Protein AF-A0A951H1I1-F1 (afdb_monomer_lite)

Foldseek 3Di:
DWKFADPDLVLQVQQVVVVVVCCVVPDDPQQQFPDWDWDDDSVGLMIDIDTHHPDPVSVVRNCVVVVVCPPPDRSHSHGTDDDDDDDDPDDDDD

pLDDT: mean 91.05, std 6.86, range [68.12, 98.12]

Secondary structure (DSSP, 8-state):
-EEEE-S-HHHHHHHHHHHHHHHTT-SPTT--EEEEEEEEETTTTEEEEEEEESSHHHHHHHHHHHHTTPSPPTTSS-EEEEE-----S-----

Radius of gyration: 13.31 Å; chains: 1; bounding box: 35×25×35 Å

Structure (mmCIF, N/CA/C/O backbone):
data_AF-A0A951H1I1-F1
#
_entry.id   AF-A0A951H1I1-F1
#
loop_
_atom_site.group_PDB
_atom_site.id
_atom_site.type_symbol
_atom_site.label_atom_id
_atom_site.label_alt_id
_atom_site.label_c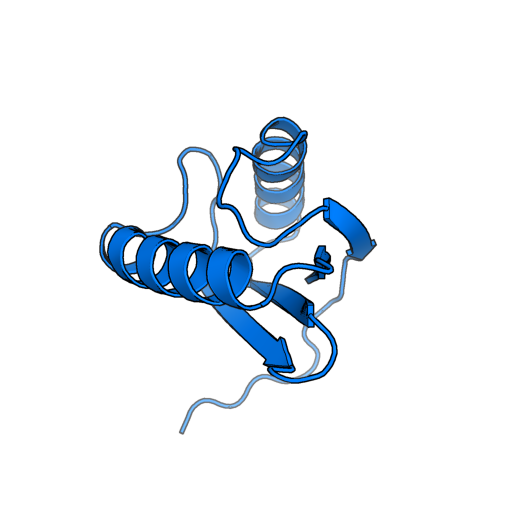omp_id
_atom_site.label_asym_id
_atom_site.label_entity_id
_atom_site.label_seq_id
_atom_site.pdbx_PDB_ins_code
_atom_site.Cartn_x
_atom_site.Cartn_y
_atom_site.Cartn_z
_atom_site.occupancy
_atom_site.B_iso_or_equiv
_atom_site.auth_seq_id
_atom_site.auth_comp_id
_atom_site.auth_asym_id
_atom_site.auth_atom_id
_atom_site.pdbx_PDB_model_num
ATOM 1 N N . MET A 1 1 ? -2.455 5.232 1.303 1.00 94.75 1 MET A N 1
ATOM 2 C CA . MET A 1 1 ? -2.243 4.932 -0.131 1.00 94.75 1 MET A CA 1
ATOM 3 C C . MET A 1 1 ? -0.949 5.588 -0.572 1.00 94.75 1 MET A C 1
ATOM 5 O O . MET A 1 1 ? -0.746 6.752 -0.258 1.00 94.75 1 MET A O 1
ATOM 9 N N . ALA A 1 2 ? -0.085 4.869 -1.281 1.00 95.44 2 ALA A N 1
ATOM 10 C CA . ALA A 1 2 ? 1.129 5.427 -1.866 1.00 95.44 2 ALA A CA 1
ATOM 11 C C . ALA A 1 2 ? 1.191 5.115 -3.362 1.00 95.44 2 ALA A C 1
ATOM 13 O O . ALA A 1 2 ? 0.912 3.986 -3.773 1.00 95.44 2 ALA A O 1
ATOM 14 N N . THR A 1 3 ? 1.576 6.102 -4.166 1.00 95.25 3 THR A N 1
ATOM 15 C CA . THR A 1 3 ? 1.811 5.926 -5.602 1.00 95.25 3 THR A CA 1
ATOM 16 C C . THR A 1 3 ? 3.310 5.883 -5.865 1.00 95.25 3 THR A C 1
ATOM 18 O O . THR A 1 3 ? 4.055 6.711 -5.337 1.00 95.25 3 THR A O 1
ATOM 21 N N . PHE A 1 4 ? 3.748 4.957 -6.716 1.00 93.75 4 PHE A N 1
ATOM 22 C CA . PHE A 1 4 ? 5.125 4.844 -7.187 1.00 93.75 4 PHE A CA 1
ATOM 23 C C . PHE A 1 4 ? 5.178 4.903 -8.710 1.00 93.75 4 PHE A C 1
ATOM 25 O O . PHE A 1 4 ? 4.242 4.476 -9.394 1.00 93.75 4 PHE A O 1
ATOM 32 N N . GLN A 1 5 ? 6.288 5.423 -9.224 1.00 92.88 5 GLN A N 1
ATOM 33 C CA . GLN A 1 5 ? 6.553 5.546 -10.649 1.00 92.88 5 GLN A CA 1
ATOM 34 C C . GLN A 1 5 ? 7.951 5.016 -10.971 1.00 92.88 5 GLN A C 1
ATOM 36 O O . GLN A 1 5 ? 8.933 5.337 -10.298 1.00 92.88 5 GLN A O 1
ATOM 41 N N . THR A 1 6 ? 8.046 4.229 -12.036 1.00 89.25 6 THR A N 1
ATOM 42 C CA . THR A 1 6 ? 9.312 3.764 -12.611 1.00 89.25 6 THR A CA 1
ATOM 43 C C . THR A 1 6 ? 9.252 3.827 -14.132 1.00 89.25 6 THR A C 1
ATOM 45 O O . THR A 1 6 ? 8.181 3.713 -14.725 1.00 89.25 6 THR A O 1
ATOM 48 N N . SER A 1 7 ? 10.403 4.051 -14.762 1.00 89.50 7 SER A N 1
ATOM 49 C CA . SER A 1 7 ? 10.587 3.988 -16.215 1.00 89.50 7 SER A CA 1
ATOM 50 C C . SER A 1 7 ? 11.180 2.654 -16.682 1.00 89.50 7 SER A C 1
ATOM 52 O O . SER A 1 7 ? 11.369 2.468 -17.880 1.00 89.50 7 SER A O 1
ATOM 54 N N . ASP A 1 8 ? 11.488 1.742 -15.754 1.00 89.38 8 ASP A N 1
ATOM 55 C CA . ASP A 1 8 ? 12.070 0.425 -16.021 1.00 89.38 8 ASP A CA 1
ATOM 56 C C . ASP A 1 8 ? 11.057 -0.687 -15.664 1.00 89.38 8 ASP A C 1
ATOM 58 O O . ASP A 1 8 ? 10.899 -1.023 -14.479 1.00 89.38 8 ASP A O 1
ATOM 62 N N . PRO A 1 9 ? 10.358 -1.258 -16.668 1.00 86.94 9 PRO A N 1
ATOM 63 C CA . PRO A 1 9 ? 9.359 -2.308 -16.464 1.00 86.94 9 PRO A CA 1
ATOM 64 C C . PRO A 1 9 ? 9.947 -3.626 -15.950 1.00 86.94 9 PRO A C 1
ATOM 66 O O . PRO A 1 9 ? 9.304 -4.336 -15.175 1.00 86.94 9 PRO A O 1
ATOM 69 N N . ASP A 1 10 ? 11.173 -3.962 -16.347 1.00 88.44 10 ASP A N 1
ATOM 70 C CA . ASP A 1 10 ? 11.825 -5.202 -15.928 1.00 88.44 10 ASP A CA 1
ATOM 71 C C . ASP A 1 10 ? 12.215 -5.145 -14.454 1.00 88.44 10 ASP A C 1
ATOM 73 O O . ASP A 1 10 ? 12.048 -6.117 -13.709 1.00 88.44 10 ASP A O 1
ATOM 77 N N . THR A 1 11 ? 12.717 -3.993 -14.017 1.00 86.44 11 THR A N 1
ATOM 78 C CA . THR A 1 11 ? 12.997 -3.743 -12.605 1.00 86.44 11 THR A CA 1
ATOM 79 C C . THR A 1 11 ? 11.715 -3.727 -11.783 1.00 86.44 11 THR A C 1
ATOM 81 O O . THR A 1 11 ? 11.687 -4.353 -10.723 1.00 86.44 11 THR A O 1
ATOM 84 N N . LEU A 1 12 ? 10.638 -3.123 -12.296 1.00 89.88 12 LEU A N 1
ATOM 85 C CA . LEU A 1 12 ? 9.330 -3.156 -11.642 1.00 89.88 12 LEU A CA 1
ATOM 86 C C . LEU A 1 12 ? 8.836 -4.587 -11.419 1.00 89.88 12 LEU A C 1
ATOM 88 O O . LEU A 1 12 ? 8.455 -4.946 -10.305 1.00 89.88 12 LEU A O 1
ATOM 92 N N . ARG A 1 13 ? 8.859 -5.412 -12.471 1.00 89.56 13 ARG A N 1
ATOM 93 C CA . ARG A 1 13 ? 8.400 -6.803 -12.407 1.00 89.56 13 ARG A CA 1
ATOM 94 C C . ARG A 1 13 ? 9.157 -7.588 -11.337 1.00 89.56 13 ARG A C 1
ATOM 96 O O . ARG A 1 13 ? 8.529 -8.233 -10.501 1.00 89.56 13 ARG A O 1
ATOM 103 N N . ARG A 1 14 ? 10.490 -7.478 -11.306 1.00 90.69 14 ARG A N 1
ATOM 104 C CA . ARG A 1 14 ? 11.321 -8.109 -10.264 1.00 90.69 14 ARG A CA 1
ATOM 105 C C . ARG A 1 14 ? 10.975 -7.596 -8.864 1.00 90.69 14 ARG A C 1
ATOM 107 O O . ARG A 1 14 ? 10.887 -8.391 -7.932 1.00 90.69 14 ARG A O 1
ATOM 114 N N . GLY A 1 15 ? 10.756 -6.289 -8.717 1.00 91.19 15 GLY A N 1
ATOM 115 C CA . GLY A 1 15 ? 10.370 -5.673 -7.448 1.00 91.19 15 GLY A CA 1
ATOM 116 C C . GLY A 1 15 ? 9.021 -6.173 -6.928 1.00 91.19 15 GLY A C 1
ATOM 117 O O . GLY A 1 15 ? 8.889 -6.449 -5.736 1.00 91.19 15 GLY A O 1
ATOM 118 N N . LEU A 1 16 ? 8.042 -6.357 -7.818 1.00 92.25 16 LEU A N 1
ATOM 119 C CA . LEU A 1 16 ? 6.733 -6.931 -7.491 1.00 92.25 16 LEU A CA 1
ATOM 120 C C . LEU A 1 16 ? 6.835 -8.415 -7.114 1.00 92.25 16 LEU A C 1
ATOM 122 O O . LEU A 1 16 ? 6.252 -8.823 -6.112 1.00 92.25 16 LEU A O 1
ATOM 126 N N . GLU A 1 17 ? 7.609 -9.214 -7.853 1.00 92.06 17 GLU A N 1
ATOM 127 C CA . GLU A 1 17 ? 7.870 -10.627 -7.526 1.00 92.06 17 GLU A CA 1
ATOM 128 C C . GLU A 1 17 ? 8.550 -10.782 -6.154 1.00 92.06 17 GLU A C 1
ATOM 130 O O . GLU A 1 17 ? 8.234 -11.686 -5.376 1.00 92.06 17 GLU A O 1
ATOM 135 N N . ASP A 1 18 ? 9.488 -9.892 -5.835 1.00 91.38 18 ASP A N 1
ATOM 136 C CA . ASP A 1 18 ? 10.178 -9.856 -4.546 1.00 91.38 18 ASP A CA 1
ATOM 137 C C . ASP A 1 18 ? 9.280 -9.357 -3.406 1.00 91.38 18 ASP A C 1
ATOM 139 O O . ASP A 1 18 ? 9.337 -9.873 -2.289 1.00 91.38 18 ASP A O 1
ATOM 143 N N . LEU A 1 19 ? 8.418 -8.371 -3.665 1.00 90.75 19 LEU A N 1
ATOM 144 C CA . LEU A 1 19 ? 7.405 -7.938 -2.705 1.00 90.75 19 LEU A CA 1
ATOM 145 C C . LEU A 1 19 ? 6.403 -9.055 -2.407 1.00 90.75 19 LEU A C 1
ATOM 147 O O . LEU A 1 19 ? 6.137 -9.310 -1.239 1.00 90.75 19 LEU A O 1
ATOM 151 N N . ASN A 1 20 ? 5.906 -9.751 -3.429 1.00 90.50 20 ASN A N 1
ATOM 152 C CA . ASN A 1 20 ? 4.945 -10.838 -3.254 1.00 90.50 20 ASN A CA 1
ATOM 153 C C . ASN A 1 20 ? 5.522 -11.994 -2.420 1.00 90.50 20 ASN A C 1
ATOM 155 O O . ASN A 1 20 ? 4.823 -12.555 -1.583 1.00 90.50 20 ASN A O 1
ATOM 159 N N . ARG A 1 21 ? 6.813 -12.319 -2.593 1.00 91.06 21 ARG A N 1
ATOM 160 C CA . ARG A 1 21 ? 7.496 -13.303 -1.736 1.00 91.06 21 ARG A CA 1
ATOM 161 C C . ARG A 1 21 ? 7.563 -12.858 -0.277 1.00 91.06 21 ARG A C 1
ATOM 163 O O . ARG A 1 21 ? 7.230 -13.645 0.594 1.00 91.06 21 ARG A O 1
ATOM 170 N N . ARG A 1 22 ? 7.957 -11.608 -0.017 1.00 87.81 22 ARG A N 1
ATOM 171 C CA . ARG A 1 22 ? 8.066 -11.067 1.352 1.00 87.81 22 ARG A CA 1
ATOM 172 C C . ARG A 1 22 ? 6.716 -10.847 2.022 1.00 87.81 22 ARG A C 1
ATOM 174 O O . ARG A 1 22 ? 6.622 -10.959 3.233 1.00 87.81 22 ARG A O 1
ATOM 181 N N . ALA A 1 23 ? 5.671 -10.556 1.250 1.00 86.94 23 ALA A N 1
ATOM 182 C CA . ALA A 1 23 ? 4.323 -10.378 1.780 1.00 86.94 23 ALA A CA 1
ATOM 183 C C . ALA A 1 23 ? 3.789 -11.652 2.460 1.00 86.94 23 ALA A C 1
ATOM 185 O O . ALA A 1 23 ? 2.938 -11.552 3.340 1.00 86.94 23 ALA A O 1
ATOM 186 N N . ALA A 1 24 ? 4.313 -12.833 2.103 1.00 85.19 24 ALA A N 1
ATOM 187 C CA . ALA A 1 24 ? 4.005 -14.087 2.788 1.00 85.19 24 ALA A CA 1
ATOM 188 C C . ALA A 1 24 ? 4.524 -14.129 4.239 1.00 85.19 24 ALA A C 1
ATOM 190 O O . ALA A 1 24 ? 3.941 -14.829 5.063 1.00 85.19 24 ALA A O 1
ATOM 191 N N . ASP A 1 25 ? 5.568 -13.357 4.557 1.00 89.62 25 ASP A N 1
ATOM 192 C CA . ASP A 1 25 ? 6.125 -13.234 5.910 1.00 89.62 25 ASP A CA 1
ATOM 193 C C . ASP A 1 25 ? 5.367 -12.195 6.762 1.00 89.62 25 ASP A C 1
ATOM 195 O O . ASP A 1 25 ? 5.640 -12.041 7.952 1.00 89.62 25 ASP A O 1
ATOM 199 N N . GLY A 1 26 ? 4.394 -11.497 6.165 1.00 88.12 26 GLY A N 1
ATOM 200 C CA . GLY A 1 26 ? 3.606 -10.447 6.803 1.00 88.12 26 GLY A CA 1
ATOM 201 C C . GLY A 1 26 ? 4.091 -9.027 6.483 1.00 88.12 26 GLY A C 1
ATOM 202 O O . GLY A 1 26 ? 4.947 -8.819 5.616 1.00 88.12 26 GLY A O 1
ATOM 203 N N . PRO A 1 27 ? 3.496 -8.008 7.130 1.00 91.50 27 PRO A N 1
ATOM 204 C CA . PRO A 1 27 ? 3.887 -6.623 6.921 1.00 91.50 27 PRO A CA 1
ATOM 205 C C . PRO A 1 27 ? 5.306 -6.353 7.450 1.00 91.50 27 PRO A C 1
ATOM 207 O O . PRO A 1 27 ? 5.793 -7.067 8.329 1.00 91.50 27 PRO A O 1
ATOM 210 N N . PRO A 1 28 ? 5.982 -5.304 6.947 1.00 90.19 28 PRO A N 1
ATOM 211 C CA . PRO A 1 28 ? 7.277 -4.899 7.478 1.00 90.19 28 PRO A CA 1
ATOM 212 C C . PRO A 1 28 ? 7.226 -4.582 8.979 1.00 90.19 28 PRO A C 1
ATOM 214 O O . PRO A 1 28 ? 6.196 -4.154 9.503 1.00 90.19 28 PRO A O 1
ATOM 217 N N . GLU A 1 29 ? 8.365 -4.727 9.659 1.00 90.94 29 GLU A N 1
ATOM 218 C CA . GLU A 1 29 ? 8.488 -4.373 11.075 1.00 90.94 29 GLU A CA 1
ATOM 219 C C . GLU A 1 29 ? 8.034 -2.926 11.333 1.00 90.94 29 GLU A C 1
ATOM 221 O O . GLU A 1 29 ? 8.354 -2.008 10.575 1.00 90.94 29 GLU A O 1
ATOM 226 N N . GLY A 1 30 ? 7.259 -2.733 12.402 1.00 92.94 30 GLY A N 1
ATOM 227 C CA . GLY A 1 30 ? 6.714 -1.429 12.777 1.00 92.94 30 GLY A CA 1
ATOM 228 C C . GLY A 1 30 ? 5.488 -0.985 11.974 1.00 92.94 30 GLY A C 1
ATOM 229 O O . GLY A 1 30 ? 4.934 0.063 12.300 1.00 92.94 30 GLY A O 1
ATOM 230 N N . VAL A 1 31 ? 5.027 -1.767 10.988 1.00 96.19 31 VAL A N 1
ATOM 231 C CA . VAL A 1 31 ? 3.827 -1.476 10.188 1.00 96.19 31 VAL A CA 1
ATOM 232 C C . VAL A 1 31 ? 2.653 -2.357 10.653 1.00 96.19 31 VAL A C 1
ATOM 234 O O . VAL A 1 31 ? 2.557 -3.507 10.224 1.00 96.19 31 VAL A O 1
ATOM 237 N N . PRO A 1 32 ? 1.729 -1.847 11.492 1.00 97.19 32 PRO A N 1
ATOM 238 C CA . PRO A 1 32 ? 0.578 -2.605 12.002 1.00 97.19 32 PRO A CA 1
ATOM 239 C C . PRO A 1 32 ? -0.554 -2.719 10.960 1.00 97.19 32 PRO A C 1
ATOM 241 O O . PRO A 1 32 ? -1.706 -2.374 11.210 1.00 97.19 32 PRO A O 1
ATOM 244 N N . ALA A 1 33 ? -0.223 -3.162 9.747 1.00 96.88 33 ALA A N 1
ATOM 245 C CA . ALA A 1 33 ? -1.187 -3.295 8.661 1.00 96.88 33 ALA A CA 1
ATOM 246 C C . ALA A 1 33 ? -2.048 -4.555 8.813 1.00 96.88 33 ALA A C 1
ATOM 248 O O . ALA A 1 33 ? -1.531 -5.643 9.064 1.00 96.88 33 ALA A O 1
ATOM 249 N N . VAL A 1 34 ? -3.349 -4.420 8.552 1.00 96.06 34 VAL A N 1
ATOM 250 C CA . VAL A 1 34 ? -4.296 -5.548 8.496 1.00 96.06 34 VAL A CA 1
ATOM 251 C C . VAL A 1 34 ? -4.472 -6.095 7.080 1.00 96.06 34 VAL A C 1
ATOM 253 O O . VAL A 1 34 ? -4.918 -7.224 6.898 1.00 96.06 34 VAL A O 1
ATOM 256 N N . ALA A 1 35 ? -4.118 -5.308 6.060 1.00 94.88 35 ALA A N 1
ATOM 257 C CA . ALA A 1 35 ? -4.069 -5.763 4.676 1.00 94.88 35 ALA A CA 1
ATOM 258 C C . ALA A 1 35 ? -3.130 -4.898 3.831 1.00 94.88 35 ALA A C 1
ATOM 260 O O . ALA A 1 35 ? -2.921 -3.715 4.107 1.00 94.88 35 ALA A O 1
ATOM 261 N N . LEU A 1 36 ? -2.624 -5.488 2.750 1.00 94.50 36 LEU A N 1
ATOM 262 C CA . LEU A 1 36 ? -1.857 -4.810 1.715 1.00 94.50 36 LEU A CA 1
ATOM 263 C C . LEU A 1 36 ? -2.411 -5.208 0.346 1.00 94.50 36 LEU A C 1
ATOM 265 O O . LEU A 1 36 ? -2.462 -6.391 0.015 1.00 94.50 36 LEU A O 1
ATOM 269 N N . LEU A 1 37 ? -2.788 -4.220 -0.461 1.00 94.69 37 LEU A N 1
ATOM 270 C CA . LEU A 1 37 ? -3.121 -4.399 -1.869 1.00 94.69 37 LEU A CA 1
ATOM 271 C C . LEU A 1 37 ? -2.113 -3.631 -2.714 1.00 94.69 37 LEU A C 1
ATOM 273 O O . LEU A 1 37 ? -1.857 -2.453 -2.471 1.00 94.69 37 LEU A O 1
ATOM 277 N N . VAL A 1 38 ? -1.568 -4.287 -3.734 1.00 94.81 38 VAL A N 1
ATOM 278 C CA . VAL A 1 38 ? -0.639 -3.661 -4.675 1.00 94.81 38 VAL A CA 1
ATOM 279 C C . VAL A 1 38 ? -1.191 -3.819 -6.078 1.00 94.81 38 VAL A C 1
ATOM 281 O O . VAL A 1 38 ? -1.364 -4.929 -6.574 1.00 94.81 38 VAL A O 1
ATOM 284 N N . LEU A 1 39 ? -1.480 -2.689 -6.709 1.00 95.12 39 LEU A N 1
ATOM 285 C CA . LEU A 1 39 ? -1.962 -2.603 -8.076 1.00 95.12 39 LEU A CA 1
ATOM 286 C C . LEU A 1 39 ? -0.836 -2.031 -8.924 1.00 95.12 39 LEU A C 1
ATOM 288 O O . LEU A 1 39 ? -0.208 -1.049 -8.535 1.00 95.12 39 LEU A O 1
ATOM 292 N N . HIS A 1 40 ? -0.595 -2.594 -10.100 1.00 93.69 40 HIS A N 1
ATOM 293 C CA . HIS A 1 40 ? 0.358 -2.022 -11.042 1.00 93.69 40 HIS A CA 1
ATOM 294 C C . HIS A 1 40 ? -0.251 -1.930 -12.435 1.00 93.69 40 HIS A C 1
ATOM 296 O O . HIS A 1 40 ? -1.084 -2.747 -12.827 1.00 93.69 40 HIS A O 1
ATOM 302 N N . LYS A 1 41 ? 0.180 -0.919 -13.184 1.00 91.12 41 LYS A N 1
ATOM 303 C CA . LYS A 1 41 ? -0.073 -0.796 -14.614 1.00 91.12 41 LYS A CA 1
ATOM 304 C C . LYS A 1 41 ? 1.182 -1.241 -15.368 1.00 91.12 41 LYS A C 1
ATOM 306 O O . LYS A 1 41 ? 2.184 -0.532 -15.278 1.00 91.12 41 LYS A O 1
ATOM 311 N N . PRO A 1 42 ? 1.152 -2.383 -16.079 1.00 75.75 42 PRO A N 1
ATOM 312 C CA . PRO A 1 42 ? 2.326 -2.925 -16.767 1.00 75.75 42 PRO A CA 1
ATOM 313 C C . PRO A 1 42 ? 2.959 -1.942 -17.759 1.00 75.75 42 PRO A C 1
ATOM 315 O O . PRO A 1 42 ? 4.180 -1.827 -17.796 1.00 75.75 42 PRO A O 1
ATOM 318 N N . ASP A 1 43 ? 2.129 -1.199 -18.494 1.00 79.69 43 ASP A N 1
ATOM 319 C CA . ASP A 1 43 ? 2.583 -0.347 -19.600 1.00 79.69 43 ASP A CA 1
ATOM 320 C C . ASP A 1 43 ? 3.024 1.056 -19.149 1.00 79.69 43 ASP A C 1
ATOM 322 O O . ASP A 1 43 ? 3.873 1.678 -19.781 1.00 79.69 43 ASP A O 1
ATOM 326 N N . ASP A 1 44 ? 2.485 1.541 -18.024 1.00 83.12 44 ASP A N 1
ATOM 327 C CA . ASP A 1 44 ? 2.691 2.917 -17.549 1.00 83.12 44 ASP A CA 1
ATOM 328 C C . ASP A 1 44 ? 3.746 3.013 -16.432 1.00 83.12 44 ASP A C 1
ATOM 330 O O . ASP A 1 44 ? 3.983 4.101 -15.910 1.00 83.12 44 ASP A O 1
ATOM 334 N N . GLY A 1 45 ? 4.320 1.889 -15.976 1.00 87.69 45 GLY A N 1
ATOM 335 C CA . GLY A 1 45 ? 5.291 1.854 -14.869 1.00 87.69 45 GLY A CA 1
ATOM 336 C C . GLY A 1 45 ? 4.753 2.397 -13.535 1.00 87.69 45 GLY A C 1
ATOM 337 O O . GLY A 1 45 ? 5.524 2.742 -12.638 1.00 87.69 45 GLY A O 1
ATOM 338 N N . LYS A 1 46 ? 3.426 2.506 -13.413 1.00 93.31 46 LYS A N 1
ATOM 339 C CA . LYS A 1 46 ? 2.731 3.051 -12.246 1.00 93.31 46 LYS A CA 1
ATOM 340 C C . LYS A 1 46 ? 2.350 1.929 -11.292 1.00 93.31 46 LYS A C 1
ATOM 342 O O . LYS A 1 46 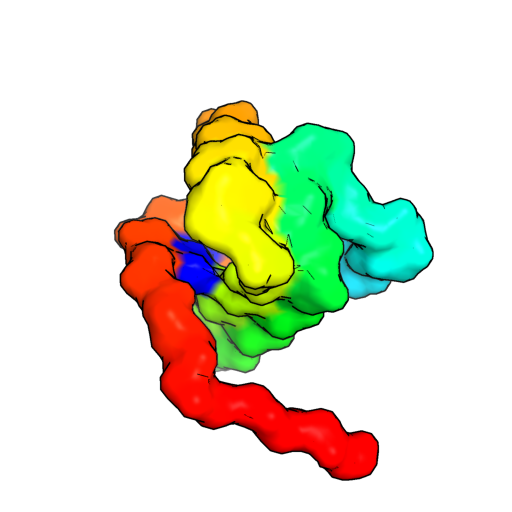? 1.741 0.942 -11.707 1.00 93.31 46 LYS A O 1
ATOM 347 N N . VAL A 1 47 ? 2.617 2.130 -10.007 1.00 95.38 47 VAL A N 1
ATOM 348 C CA . VAL A 1 47 ? 2.207 1.228 -8.924 1.00 95.38 47 VAL A CA 1
ATOM 349 C C . VAL A 1 47 ? 1.414 2.009 -7.888 1.00 95.38 47 VAL A C 1
ATOM 351 O O . VAL A 1 47 ? 1.766 3.135 -7.545 1.00 95.38 47 VAL A O 1
ATOM 354 N N . ILE A 1 48 ? 0.349 1.409 -7.376 1.00 96.12 48 ILE A N 1
ATOM 355 C CA . ILE A 1 48 ? -0.434 1.913 -6.254 1.00 96.12 48 ILE A CA 1
ATOM 356 C C . ILE A 1 48 ? -0.365 0.863 -5.151 1.00 96.12 48 ILE A C 1
ATOM 358 O O . ILE A 1 48 ? -0.760 -0.283 -5.354 1.00 96.12 48 ILE A O 1
ATOM 362 N N . SER A 1 49 ? 0.132 1.268 -3.989 1.00 95.44 49 SER A N 1
ATOM 363 C CA . SER A 1 49 ? 0.107 0.476 -2.764 1.00 95.44 49 SER A CA 1
ATOM 364 C C . SER A 1 49 ? -0.983 1.004 -1.835 1.00 95.44 49 SER A C 1
ATOM 366 O O . SER A 1 49 ? -1.027 2.198 -1.510 1.00 95.44 49 SER A O 1
ATOM 368 N N . ILE A 1 50 ? -1.877 0.121 -1.410 1.00 96.56 50 ILE A N 1
ATOM 369 C CA . ILE A 1 50 ? -2.966 0.399 -0.478 1.00 96.56 50 ILE A CA 1
ATOM 370 C C . ILE A 1 50 ? -2.738 -0.466 0.755 1.00 96.56 50 ILE A C 1
ATOM 372 O O . ILE A 1 50 ? -2.976 -1.671 0.736 1.00 96.56 50 ILE A O 1
ATOM 376 N N . THR A 1 51 ? -2.286 0.167 1.828 1.00 96.56 51 THR A N 1
ATOM 377 C CA . THR A 1 51 ? -2.156 -0.461 3.143 1.00 96.56 51 THR A CA 1
ATOM 378 C C . THR A 1 51 ? -3.381 -0.108 3.974 1.00 96.56 51 THR A C 1
ATOM 380 O O . THR A 1 51 ? -3.724 1.073 4.071 1.00 96.56 51 THR A O 1
ATOM 383 N N . LEU A 1 52 ? -4.045 -1.116 4.536 1.00 97.19 52 LEU A N 1
ATOM 384 C CA . LEU A 1 52 ? -5.169 -0.941 5.453 1.00 97.19 52 LEU A CA 1
ATOM 385 C C . LEU A 1 52 ? -4.691 -1.104 6.893 1.00 97.19 52 LEU A C 1
ATOM 387 O O . LEU A 1 52 ? -3.863 -1.968 7.182 1.00 97.19 52 LEU A O 1
ATOM 391 N N . PHE A 1 53 ? -5.263 -0.300 7.778 1.00 98.12 53 PHE A N 1
ATOM 392 C CA . PHE A 1 53 ? -4.988 -0.277 9.210 1.00 98.12 53 PHE A CA 1
ATOM 393 C C . PHE A 1 53 ? -6.314 -0.357 9.967 1.00 98.12 53 PHE A C 1
ATOM 395 O O . PHE A 1 53 ? -7.336 0.091 9.444 1.00 98.12 53 PHE A O 1
ATOM 402 N N . GLU A 1 54 ? -6.297 -0.933 11.168 1.00 97.56 54 GLU A N 1
ATOM 403 C CA . GLU A 1 54 ? -7.499 -1.065 12.001 1.00 97.56 54 GLU A CA 1
ATOM 404 C C . GLU A 1 54 ? -7.898 0.282 12.619 1.00 97.56 54 GLU A C 1
ATOM 406 O O . GLU A 1 54 ? -9.077 0.625 12.686 1.00 97.56 54 GLU A O 1
ATOM 411 N N . THR A 1 55 ? -6.908 1.070 13.048 1.00 97.69 55 THR A N 1
ATOM 412 C CA . THR A 1 55 ? -7.121 2.355 13.720 1.00 97.69 55 THR A CA 1
ATOM 413 C C . THR A 1 55 ? -6.313 3.488 13.086 1.00 97.69 55 THR A C 1
ATOM 415 O O . THR A 1 55 ? -5.356 3.271 12.341 1.00 97.69 55 THR A O 1
ATOM 418 N N . GLU A 1 56 ? -6.675 4.733 13.406 1.00 96.75 56 GLU A N 1
ATOM 419 C CA . GLU A 1 56 ? -5.894 5.904 12.988 1.00 96.75 56 GLU A CA 1
ATOM 420 C C . GLU A 1 56 ? -4.486 5.910 13.612 1.00 96.75 56 GLU A C 1
ATOM 422 O O . GLU A 1 56 ? -3.530 6.345 12.975 1.00 96.75 56 GLU A O 1
ATOM 427 N N . GLU A 1 57 ? -4.332 5.398 14.837 1.00 97.81 57 GLU A N 1
ATOM 428 C CA . GLU A 1 57 ? -3.018 5.293 15.482 1.00 97.81 57 GLU A CA 1
ATOM 429 C C . GLU A 1 57 ? -2.114 4.300 14.744 1.00 97.81 57 GLU A C 1
ATOM 431 O O . GLU A 1 57 ? -0.963 4.622 14.448 1.00 97.81 57 GLU A O 1
ATOM 436 N N . ASP A 1 58 ? -2.660 3.147 14.351 1.00 98.12 58 ASP A N 1
ATOM 437 C CA . ASP 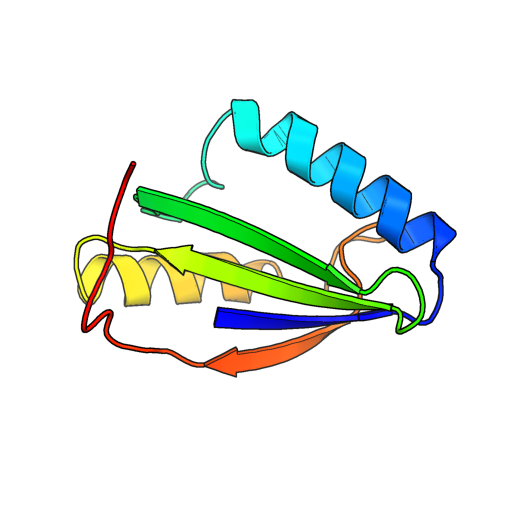A 1 58 ? -1.956 2.164 13.523 1.00 98.12 58 ASP A CA 1
ATOM 438 C C . ASP A 1 58 ? -1.535 2.765 12.178 1.00 98.12 58 ASP A C 1
ATOM 440 O O . ASP A 1 58 ? -0.414 2.539 11.714 1.00 98.12 58 ASP A O 1
ATOM 444 N N . LEU A 1 59 ? -2.405 3.580 11.569 1.00 97.38 59 LEU A N 1
ATOM 445 C CA . LEU A 1 59 ? -2.089 4.314 10.346 1.00 97.38 59 LEU A CA 1
ATOM 446 C C . LEU A 1 59 ? -0.931 5.288 10.563 1.00 97.38 59 LEU A C 1
ATOM 448 O O . LEU A 1 59 ? -0.009 5.306 9.747 1.00 97.38 59 LEU A O 1
ATOM 452 N N . ARG A 1 60 ? -0.941 6.080 11.643 1.00 96.62 60 ARG A N 1
ATOM 453 C CA . ARG A 1 60 ? 0.146 7.027 11.951 1.00 96.62 60 ARG A CA 1
ATOM 454 C C . ARG A 1 60 ? 1.472 6.310 12.178 1.00 96.62 60 ARG A C 1
ATOM 456 O O . ARG A 1 60 ? 2.493 6.723 11.626 1.00 96.62 60 ARG A O 1
ATOM 463 N N . GLN A 1 61 ? 1.461 5.225 12.950 1.00 96.94 61 GLN A N 1
ATOM 464 C CA . GLN A 1 61 ? 2.651 4.412 13.189 1.00 96.94 61 GLN A CA 1
ATOM 465 C C . GLN A 1 61 ? 3.166 3.790 11.884 1.00 96.94 61 GLN A C 1
ATOM 467 O O . GLN A 1 61 ? 4.356 3.880 11.570 1.00 96.94 61 GLN A O 1
ATOM 472 N N . GLY A 1 62 ? 2.268 3.185 11.106 1.00 96.00 62 GLY A N 1
ATOM 473 C CA . GLY A 1 62 ? 2.598 2.553 9.836 1.00 96.00 62 GLY A CA 1
ATOM 474 C C . GLY A 1 62 ? 3.144 3.541 8.810 1.00 96.00 62 GLY A C 1
ATOM 475 O O . GLY A 1 62 ? 4.124 3.228 8.138 1.00 96.00 62 GLY A O 1
ATOM 476 N N . A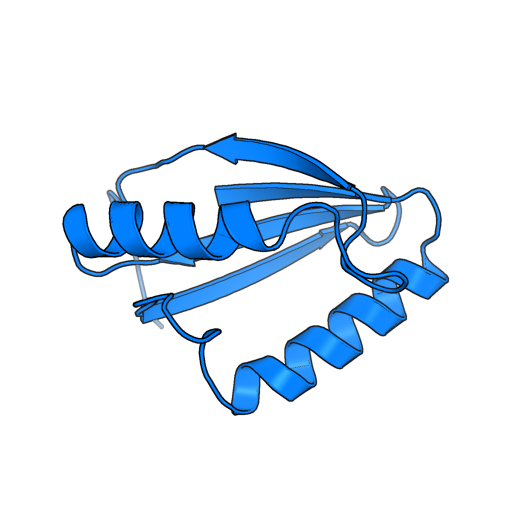SP A 1 63 ? 2.570 4.741 8.713 1.00 95.06 63 ASP A N 1
ATOM 477 C CA . ASP A 1 63 ? 3.061 5.797 7.822 1.00 95.06 63 ASP A CA 1
ATOM 478 C C . ASP A 1 63 ? 4.477 6.251 8.199 1.00 95.06 63 ASP A C 1
ATOM 480 O O . ASP A 1 63 ? 5.340 6.356 7.325 1.00 95.06 63 ASP A O 1
ATOM 484 N N . ALA A 1 64 ? 4.761 6.427 9.493 1.00 94.94 64 ALA A N 1
ATOM 485 C CA . ALA A 1 64 ? 6.099 6.777 9.970 1.00 94.94 64 ALA A CA 1
ATOM 486 C C . ALA A 1 64 ? 7.133 5.680 9.651 1.00 94.94 64 ALA A C 1
ATOM 488 O O . ALA A 1 64 ? 8.235 5.975 9.168 1.00 94.94 64 ALA A O 1
ATOM 489 N N . ALA A 1 65 ? 6.773 4.411 9.865 1.00 94.50 65 ALA A N 1
ATOM 490 C CA . ALA A 1 65 ? 7.629 3.271 9.551 1.00 94.50 65 ALA A CA 1
ATOM 491 C C . ALA A 1 65 ? 7.885 3.151 8.038 1.00 94.50 65 ALA A C 1
ATOM 493 O O . ALA A 1 65 ? 9.035 3.034 7.616 1.00 94.50 65 ALA A O 1
ATOM 494 N N . LEU A 1 66 ? 6.842 3.258 7.207 1.00 91.69 66 LEU A N 1
ATOM 495 C CA . LEU A 1 66 ? 6.949 3.193 5.744 1.00 91.69 66 LEU A CA 1
ATOM 496 C C . LEU A 1 66 ? 7.714 4.384 5.161 1.00 91.69 66 LEU A C 1
ATOM 498 O O . LEU A 1 66 ? 8.505 4.217 4.235 1.00 91.69 66 LEU A O 1
ATOM 502 N N . SER A 1 67 ? 7.514 5.584 5.701 1.00 90.25 67 SER A N 1
ATOM 503 C CA . SER A 1 67 ? 8.222 6.784 5.251 1.00 90.25 67 SER A CA 1
ATOM 504 C C . SER A 1 67 ? 9.706 6.760 5.589 1.00 90.25 67 SER A C 1
ATOM 506 O O . SER A 1 67 ? 10.495 7.329 4.839 1.00 90.25 67 SER A O 1
ATOM 508 N N . SER A 1 68 ? 10.096 6.033 6.637 1.00 90.00 68 SER A N 1
ATOM 509 C CA . SER A 1 68 ? 11.502 5.794 6.986 1.00 90.00 68 SER A CA 1
ATOM 510 C C . SER A 1 68 ? 12.209 4.818 6.032 1.00 90.00 68 SER A C 1
ATOM 512 O O . SER A 1 68 ? 13.426 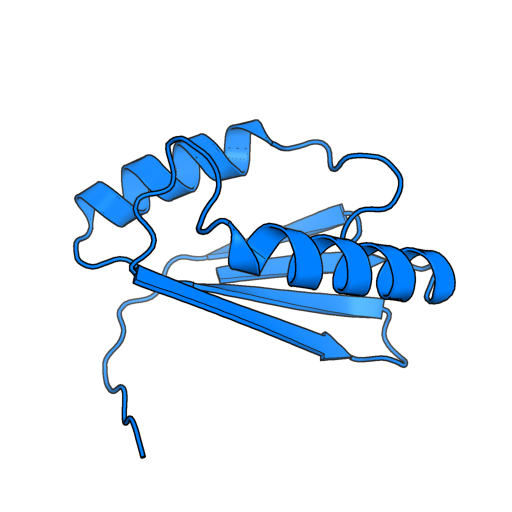4.665 6.102 1.00 90.00 68 SER A O 1
ATOM 514 N N . MET A 1 69 ? 11.469 4.158 5.131 1.00 84.12 69 MET A N 1
ATOM 515 C CA . MET A 1 69 ? 12.013 3.263 4.097 1.00 84.12 69 MET A CA 1
ATOM 516 C C . MET A 1 69 ? 12.328 3.982 2.773 1.00 84.12 69 MET A C 1
ATOM 518 O O . MET A 1 69 ? 12.688 3.325 1.796 1.00 84.12 69 MET A O 1
ATOM 522 N N . ASP A 1 70 ? 12.166 5.306 2.722 1.00 76.75 70 ASP A N 1
ATOM 523 C CA . ASP A 1 70 ? 12.502 6.173 1.587 1.00 76.75 70 ASP A CA 1
ATOM 524 C C . ASP A 1 70 ? 13.912 6.769 1.805 1.00 76.75 70 ASP A C 1
ATOM 526 O O . ASP A 1 70 ? 14.185 7.262 2.903 1.00 76.75 70 ASP A O 1
ATOM 530 N N . PRO A 1 71 ? 14.839 6.731 0.825 1.00 68.12 71 PRO A N 1
ATOM 531 C CA . PRO A 1 71 ? 14.663 6.358 -0.578 1.00 68.12 71 PRO A CA 1
ATOM 532 C C . PRO A 1 71 ? 14.500 4.854 -0.830 1.00 68.12 71 PRO A 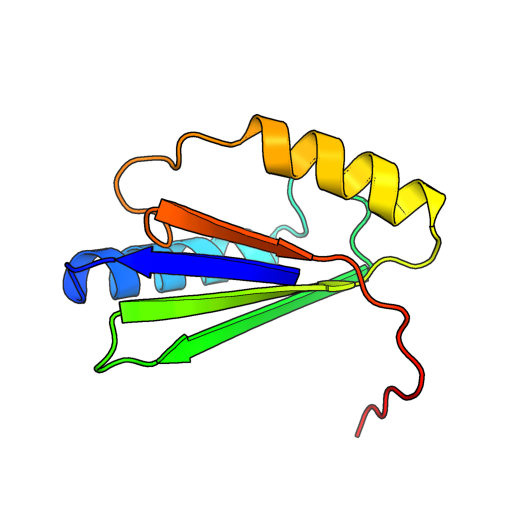C 1
ATOM 534 O O . PRO A 1 71 ? 15.043 4.028 -0.094 1.00 68.12 71 PRO A O 1
ATOM 537 N N . PRO A 1 72 ? 13.780 4.482 -1.907 1.00 71.94 72 PRO A N 1
ATOM 538 C CA . PRO A 1 72 ? 13.536 3.089 -2.244 1.00 71.94 72 PRO A CA 1
ATOM 539 C C . PRO A 1 72 ? 14.849 2.345 -2.502 1.00 71.94 72 PRO A C 1
ATOM 541 O O . PRO A 1 72 ? 15.772 2.854 -3.141 1.00 71.94 72 PRO A O 1
ATOM 544 N N . ARG A 1 73 ? 14.912 1.087 -2.053 1.00 70.69 73 ARG A N 1
ATOM 545 C CA . ARG A 1 73 ? 16.028 0.199 -2.395 1.00 70.69 73 ARG A CA 1
ATOM 546 C C . ARG A 1 73 ? 16.116 0.012 -3.918 1.00 70.69 73 ARG A C 1
ATOM 548 O O . ARG A 1 73 ? 15.070 -0.111 -4.567 1.00 70.69 73 ARG A O 1
ATOM 555 N N . PRO A 1 74 ? 17.333 -0.088 -4.489 1.00 69.88 74 PRO A N 1
ATOM 556 C CA . PRO A 1 74 ? 17.507 -0.496 -5.879 1.00 69.88 74 PRO A CA 1
ATOM 557 C C . PRO A 1 74 ? 16.740 -1.795 -6.148 1.00 69.88 74 PRO A C 1
ATOM 559 O O . PRO A 1 74 ? 16.834 -2.739 -5.364 1.00 69.88 74 PRO A O 1
ATOM 562 N N . GLY A 1 75 ? 15.957 -1.841 -7.227 1.00 70.88 75 GLY A N 1
ATOM 563 C CA . GLY A 1 75 ? 15.107 -3.000 -7.521 1.00 70.88 75 GLY A CA 1
ATOM 564 C C . GLY A 1 75 ? 13.713 -2.990 -6.881 1.00 70.88 75 GLY A C 1
ATOM 565 O O . GLY A 1 75 ? 13.021 -4.000 -6.958 1.00 70.88 75 GLY A O 1
ATOM 566 N N . GLY A 1 76 ? 13.307 -1.895 -6.227 1.00 82.44 76 GLY A N 1
ATOM 567 C CA . GLY A 1 76 ? 11.977 -1.736 -5.628 1.00 82.44 76 GLY A CA 1
ATOM 568 C C . GLY A 1 76 ? 10.869 -1.344 -6.617 1.00 82.44 76 GLY A C 1
ATOM 569 O O . GLY A 1 76 ? 11.006 -1.470 -7.829 1.00 82.44 76 GLY A O 1
ATOM 570 N N . LEU A 1 77 ? 9.761 -0.815 -6.088 1.00 88.25 77 LEU A N 1
ATOM 571 C CA . LEU A 1 77 ? 8.565 -0.423 -6.858 1.00 88.25 77 LEU A CA 1
ATOM 572 C C . LEU A 1 77 ? 8.737 0.855 -7.708 1.00 88.25 77 LEU A C 1
ATOM 574 O O . LEU A 1 77 ? 7.789 1.292 -8.357 1.00 88.25 77 LEU A O 1
ATOM 578 N N . GLY A 1 78 ? 9.924 1.465 -7.695 1.00 88.81 78 GLY A N 1
ATOM 579 C CA . GLY A 1 78 ? 10.186 2.783 -8.271 1.00 88.81 78 GLY A CA 1
ATOM 580 C C . GLY A 1 78 ? 10.200 3.897 -7.225 1.00 88.81 78 GLY A C 1
ATOM 581 O O . GLY A 1 78 ? 10.204 3.641 -6.020 1.00 88.81 78 GLY A O 1
ATOM 582 N N . GLN A 1 79 ? 10.221 5.142 -7.698 1.00 90.81 79 GLN A N 1
ATOM 583 C CA . GLN A 1 79 ? 10.217 6.326 -6.844 1.00 90.81 79 GLN A CA 1
ATOM 584 C C . GLN A 1 79 ? 8.808 6.579 -6.310 1.00 90.81 79 GLN A C 1
ATOM 586 O O . GLN A 1 79 ? 7.844 6.566 -7.076 1.00 90.81 79 GLN A O 1
ATOM 591 N N . ARG A 1 80 ? 8.682 6.847 -5.008 1.00 92.94 80 ARG A N 1
ATOM 592 C CA . ARG A 1 80 ? 7.413 7.262 -4.400 1.00 92.94 80 ARG A CA 1
ATOM 593 C C . ARG A 1 80 ? 7.067 8.679 -4.862 1.00 92.94 80 ARG A C 1
ATOM 595 O O . ARG A 1 80 ? 7.875 9.591 -4.698 1.00 92.94 80 ARG A O 1
ATOM 602 N N . VAL A 1 81 ? 5.889 8.849 -5.460 1.00 94.06 81 VAL A N 1
ATOM 603 C CA . VAL A 1 81 ? 5.430 10.129 -6.036 1.00 94.06 81 VAL A CA 1
ATOM 604 C C . VAL A 1 81 ? 4.314 10.788 -5.231 1.00 94.06 81 VAL A C 1
ATOM 606 O O . VAL A 1 81 ? 4.205 12.009 -5.247 1.00 94.06 81 VAL A O 1
ATOM 609 N N . SER A 1 82 ? 3.492 10.011 -4.519 1.00 95.12 82 SER A N 1
ATOM 610 C CA . SER A 1 82 ? 2.481 10.551 -3.603 1.00 95.12 82 SER A CA 1
ATOM 611 C C . SER A 1 82 ? 2.219 9.611 -2.432 1.00 95.12 82 SER A C 1
ATOM 613 O O . SER A 1 82 ? 2.402 8.394 -2.549 1.00 95.12 82 SER A O 1
ATOM 615 N N . VAL A 1 83 ? 1.780 10.192 -1.314 1.00 96.06 83 VAL A N 1
ATOM 616 C CA . VAL A 1 83 ? 1.233 9.491 -0.149 1.00 96.06 83 VAL A CA 1
ATOM 617 C C . VAL A 1 83 ? -0.006 10.240 0.312 1.00 96.06 83 VAL A C 1
ATOM 619 O O . VAL A 1 83 ? 0.019 11.459 0.461 1.00 96.06 83 VAL A O 1
ATOM 622 N N . GLU A 1 84 ? -1.092 9.503 0.505 1.00 96.62 84 GLU A N 1
ATOM 623 C CA . GLU A 1 84 ? -2.408 10.038 0.837 1.00 96.62 84 GLU A CA 1
ATOM 624 C C . GLU A 1 84 ? -3.114 9.088 1.815 1.00 96.62 84 GLU A C 1
ATOM 626 O O . GLU A 1 84 ? -3.065 7.862 1.649 1.00 96.62 84 GLU A O 1
ATOM 631 N N . ALA A 1 85 ? -3.776 9.639 2.831 1.00 96.12 85 ALA A N 1
ATOM 632 C CA . ALA A 1 85 ? -4.579 8.889 3.795 1.00 96.12 85 ALA A CA 1
ATOM 633 C C . ALA A 1 85 ? -6.068 8.997 3.445 1.00 96.12 85 ALA A C 1
ATOM 635 O O . ALA A 1 85 ? -6.537 10.049 3.015 1.00 96.12 85 ALA A O 1
ATOM 636 N N . TYR A 1 86 ? -6.796 7.898 3.627 1.00 96.81 86 TYR A N 1
ATOM 637 C CA . TYR A 1 86 ? -8.214 7.786 3.303 1.00 96.81 86 TYR A CA 1
ATOM 638 C C . TYR A 1 86 ? -8.916 6.965 4.379 1.00 96.81 86 TYR A C 1
ATOM 640 O O . TYR A 1 86 ? -8.356 5.978 4.857 1.00 96.81 86 TYR A O 1
ATOM 648 N N . GLU A 1 87 ? -10.153 7.328 4.703 1.00 96.69 87 GLU A N 1
ATOM 649 C CA . GLU A 1 87 ? -11.046 6.481 5.490 1.00 96.69 87 GLU A CA 1
ATOM 650 C C . GLU A 1 87 ? -11.776 5.493 4.575 1.00 96.69 87 GLU A C 1
ATOM 652 O O . GLU A 1 87 ? -12.255 5.843 3.491 1.00 96.69 87 GLU A O 1
ATOM 657 N N . VAL A 1 88 ? -11.872 4.238 5.008 1.00 96.38 88 VAL A N 1
ATOM 658 C CA . VAL A 1 88 ? -12.578 3.199 4.255 1.00 96.38 88 VAL A CA 1
ATOM 659 C C . VAL A 1 88 ? -14.067 3.282 4.572 1.00 96.38 88 VAL A C 1
ATOM 661 O O . VAL A 1 88 ? -14.519 2.795 5.602 1.00 96.38 88 VAL A O 1
ATOM 664 N N . ALA A 1 89 ? -14.845 3.875 3.667 1.00 97.69 89 ALA A N 1
ATOM 665 C CA . ALA A 1 89 ? -16.296 3.974 3.834 1.00 97.69 89 ALA A CA 1
ATOM 666 C C . ALA A 1 89 ? -17.018 2.625 3.649 1.00 97.69 89 ALA A C 1
ATOM 668 O O . ALA A 1 89 ? -18.007 2.349 4.323 1.00 97.69 89 ALA A O 1
ATOM 669 N N . VAL A 1 90 ? -16.545 1.789 2.717 1.00 96.38 90 VAL A N 1
ATOM 670 C CA . VAL A 1 90 ? -17.117 0.469 2.413 1.00 96.38 90 VAL A CA 1
ATOM 671 C C . VAL A 1 90 ? -15.993 -0.486 2.015 1.00 96.38 90 VAL A C 1
ATOM 673 O O . VAL A 1 90 ? -15.182 -0.165 1.147 1.00 96.38 90 VAL A O 1
ATOM 676 N N . LYS A 1 91 ? -15.980 -1.684 2.606 1.00 93.12 91 LYS A N 1
ATOM 677 C CA . LYS A 1 91 ? -15.141 -2.819 2.206 1.00 93.12 91 LYS A CA 1
ATOM 678 C C . LYS A 1 91 ? -16.024 -4.061 2.155 1.00 93.12 91 LYS A C 1
ATOM 680 O O . LYS A 1 91 ? -16.740 -4.340 3.110 1.00 93.12 91 LYS A O 1
ATOM 685 N N . VAL A 1 92 ? -15.985 -4.781 1.040 1.00 94.69 92 VAL A N 1
ATOM 686 C CA . VAL A 1 92 ? -16.716 -6.040 0.857 1.00 94.69 92 VAL A CA 1
ATOM 687 C C . VAL A 1 92 ? -15.694 -7.138 0.603 1.00 94.69 92 VAL A C 1
ATOM 689 O O . VAL A 1 92 ? -14.808 -6.970 -0.233 1.00 94.69 92 VAL A O 1
ATOM 692 N N . GLU A 1 93 ? -15.820 -8.242 1.330 1.00 90.06 93 GLU A N 1
ATOM 693 C CA . GLU A 1 93 ? -15.059 -9.475 1.122 1.00 90.06 93 GLU A CA 1
ATOM 694 C C . GLU A 1 93 ? -16.035 -10.527 0.574 1.00 90.06 93 GLU A C 1
ATOM 696 O O . GLU A 1 93 ? -17.191 -10.563 1.003 1.00 90.06 93 GLU A O 1
ATOM 701 N N . ALA A 1 94 ? -15.612 -11.309 -0.421 1.00 77.31 94 ALA A N 1
ATOM 702 C CA . ALA A 1 94 ? -16.450 -12.272 -1.140 1.00 77.31 94 ALA A CA 1
ATOM 703 C C . ALA A 1 94 ? -15.896 -13.691 -1.016 1.00 77.31 94 ALA A C 1
ATOM 705 O O . ALA A 1 94 ? -14.651 -13.822 -0.965 1.00 77.31 94 ALA A O 1
#

Sequence (94 aa):
MATFQTSDPDTLRRGLEDLNRRAADGPPEGVPAVALLVLHKPDDGKVISITLFETEEDLRQGDAALSSMDPPRPGGLGQRVSVEAYEVAVKVEA